Protein AF-A0A8T6M2Q7-F1 (afdb_monomer)

Structure (mmCIF, N/CA/C/O backbone):
data_AF-A0A8T6M2Q7-F1
#
_entry.id   AF-A0A8T6M2Q7-F1
#
loop_
_atom_site.group_PDB
_atom_site.id
_atom_site.type_symbol
_atom_site.label_atom_id
_atom_site.label_alt_id
_atom_site.label_comp_id
_atom_site.label_asym_id
_atom_site.label_entity_id
_atom_site.label_seq_id
_atom_site.pdbx_PDB_ins_code
_atom_site.Cartn_x
_atom_site.Cartn_y
_atom_site.Cartn_z
_atom_site.occupancy
_atom_site.B_iso_or_equiv
_atom_site.auth_seq_id
_atom_site.auth_comp_id
_atom_site.auth_asym_id
_atom_site.auth_atom_id
_atom_site.pdbx_PDB_model_num
ATOM 1 N N . MET A 1 1 ? -22.811 -17.320 17.010 1.00 44.75 1 MET A N 1
ATOM 2 C CA . MET A 1 1 ? -22.575 -15.892 16.710 1.00 44.75 1 MET A CA 1
ATOM 3 C C . MET A 1 1 ? -21.943 -15.830 15.333 1.00 44.75 1 MET A C 1
ATOM 5 O O . MET A 1 1 ? -21.068 -16.643 15.078 1.00 44.75 1 MET A O 1
ATOM 9 N N . LYS A 1 2 ? -22.442 -14.991 14.417 1.00 48.84 2 LYS A N 1
ATOM 10 C CA . LYS A 1 2 ? -21.746 -14.763 13.144 1.00 48.84 2 LYS A CA 1
ATOM 11 C C . LYS A 1 2 ? -20.583 -13.832 13.458 1.00 48.84 2 LYS A C 1
ATOM 13 O O . LYS A 1 2 ? -20.846 -12.719 13.902 1.00 48.84 2 LYS A O 1
ATOM 18 N N . GLU A 1 3 ? -19.356 -14.304 13.287 1.00 57.84 3 GLU A N 1
ATOM 19 C CA . GLU A 1 3 ? -18.184 -13.432 13.346 1.00 57.84 3 GLU A CA 1
ATOM 20 C C . GLU A 1 3 ? -18.361 -12.311 12.320 1.00 57.84 3 GLU A C 1
ATOM 22 O O . GLU A 1 3 ? -18.807 -12.519 11.184 1.00 57.84 3 GLU A O 1
ATOM 27 N N . THR A 1 4 ? -18.077 -11.093 12.749 1.00 74.12 4 THR A N 1
ATOM 28 C CA . THR A 1 4 ? -18.046 -9.922 11.887 1.00 74.12 4 THR A CA 1
ATOM 29 C C . THR A 1 4 ? -16.879 -10.056 10.907 1.00 74.12 4 THR A C 1
ATOM 31 O O . THR A 1 4 ? -15.850 -10.665 11.197 1.00 74.12 4 THR A O 1
ATOM 34 N N . LYS A 1 5 ? -17.012 -9.454 9.719 1.00 76.25 5 LYS A N 1
ATOM 35 C CA . LYS A 1 5 ? -15.969 -9.455 8.673 1.00 76.25 5 LYS A CA 1
ATOM 36 C C . LYS A 1 5 ? -14.588 -9.029 9.207 1.00 76.25 5 LYS A C 1
ATOM 38 O O . LYS A 1 5 ? -13.578 -9.472 8.672 1.00 76.25 5 LYS A O 1
ATOM 43 N N . PHE A 1 6 ? -14.548 -8.176 10.232 1.00 79.62 6 PHE A N 1
ATOM 44 C CA . PHE A 1 6 ? -13.311 -7.699 10.845 1.00 79.62 6 PHE A CA 1
ATOM 45 C C . PHE A 1 6 ? -12.661 -8.721 11.785 1.00 79.62 6 PHE A C 1
ATOM 47 O O . PHE A 1 6 ? -11.447 -8.880 11.746 1.00 79.62 6 PHE A O 1
ATOM 54 N N . GLU A 1 7 ? -13.446 -9.457 12.573 1.00 80.75 7 GLU A N 1
ATOM 55 C CA . GLU A 1 7 ? -12.928 -10.504 13.469 1.00 80.75 7 GLU A CA 1
ATOM 56 C C . GLU A 1 7 ? -12.221 -11.612 12.682 1.00 80.75 7 GLU A C 1
ATOM 58 O O . GLU A 1 7 ? -11.134 -12.038 13.063 1.00 80.75 7 GLU A O 1
ATOM 63 N N . ILE A 1 8 ? -12.776 -11.993 11.526 1.00 79.94 8 ILE A N 1
ATOM 64 C CA . ILE A 1 8 ? -12.146 -12.957 10.612 1.00 79.94 8 ILE A CA 1
ATOM 65 C C . ILE A 1 8 ? -10.788 -12.433 10.122 1.00 79.94 8 ILE A C 1
ATOM 67 O O . ILE A 1 8 ? -9.818 -13.183 10.067 1.00 79.94 8 ILE A O 1
ATOM 71 N N . LEU A 1 9 ? -10.701 -11.141 9.787 1.00 81.00 9 LEU A N 1
ATOM 72 C CA . LEU A 1 9 ? -9.445 -10.531 9.346 1.00 81.00 9 LEU A CA 1
ATOM 73 C C . LEU A 1 9 ? -8.412 -10.474 10.475 1.00 81.00 9 LEU A C 1
ATOM 75 O O . LEU A 1 9 ? -7.251 -10.756 10.220 1.00 81.00 9 LEU A O 1
ATOM 79 N N . LEU A 1 10 ? -8.817 -10.143 11.704 1.00 81.12 10 LEU A N 1
ATOM 80 C CA . LEU A 1 10 ? -7.924 -10.104 12.870 1.00 81.12 10 LEU A CA 1
ATOM 81 C C . LEU A 1 10 ? -7.426 -11.491 13.301 1.00 81.12 10 LEU A C 1
ATOM 83 O O . LEU A 1 10 ? -6.333 -11.605 13.861 1.00 81.12 10 LEU A O 1
ATOM 87 N N . ALA A 1 11 ? -8.221 -12.538 13.069 1.00 79.06 11 ALA A N 1
ATOM 88 C CA . ALA A 1 11 ? -7.831 -13.911 13.369 1.00 79.06 11 ALA A CA 1
ATOM 89 C C . ALA A 1 11 ? -6.671 -14.393 12.477 1.00 79.06 11 ALA A C 1
ATOM 91 O O . ALA A 1 11 ? -5.855 -15.214 12.912 1.00 79.06 11 ALA A O 1
ATOM 92 N N . ASP A 1 12 ? -6.558 -13.855 11.258 1.00 77.75 12 ASP A N 1
ATOM 93 C CA . ASP A 1 12 ? -5.452 -14.159 10.359 1.00 77.75 12 ASP A CA 1
ATOM 94 C C . ASP A 1 12 ? -4.121 -13.591 10.879 1.00 77.75 12 ASP A C 1
ATOM 96 O O . ASP A 1 12 ? -4.007 -12.482 11.407 1.00 77.75 12 ASP A O 1
ATOM 100 N N . LYS A 1 13 ? -3.052 -14.374 10.713 1.00 71.06 13 LYS A N 1
ATOM 101 C CA . LYS A 1 13 ? -1.687 -13.872 10.916 1.00 71.06 13 LYS A CA 1
ATOM 102 C C . LYS A 1 13 ? -1.252 -13.067 9.696 1.00 71.06 13 LYS A C 1
ATOM 104 O O . LYS A 1 13 ? -1.647 -13.391 8.571 1.00 71.06 13 LYS A O 1
ATOM 109 N N . GLU A 1 14 ? -0.371 -12.087 9.918 1.00 72.44 14 GLU A N 1
ATOM 110 C CA . GLU A 1 14 ? 0.345 -11.444 8.817 1.00 72.44 14 GLU A CA 1
ATOM 111 C C . GLU A 1 14 ? 0.962 -12.502 7.917 1.00 72.44 14 GLU A C 1
ATOM 113 O O . GLU A 1 14 ? 1.585 -13.473 8.361 1.00 72.44 14 GLU A O 1
ATOM 118 N N . ASN A 1 15 ? 0.738 -12.323 6.628 1.00 78.25 15 ASN A N 1
ATOM 119 C CA . ASN A 1 15 ? 1.146 -13.287 5.635 1.00 78.25 15 ASN A CA 1
ATOM 120 C C . ASN A 1 15 ? 1.497 -12.560 4.334 1.00 78.25 15 ASN A C 1
ATOM 122 O O . ASN A 1 15 ? 1.645 -11.335 4.278 1.00 78.25 15 ASN A O 1
ATOM 126 N N . LYS A 1 16 ? 1.658 -13.328 3.258 1.00 78.62 16 LYS A N 1
ATOM 127 C CA . LYS A 1 16 ? 2.028 -12.774 1.952 1.00 78.62 16 LYS A CA 1
ATOM 128 C C . LYS 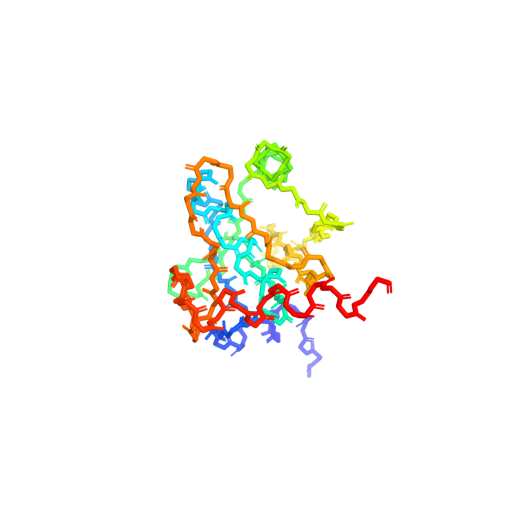A 1 16 ? 0.999 -11.781 1.399 1.00 78.62 16 LYS A C 1
ATOM 130 O O . LYS A 1 16 ? 1.390 -10.938 0.602 1.00 78.62 16 LYS A O 1
ATOM 135 N N . GLY A 1 17 ? -0.264 -11.864 1.818 1.00 86.69 17 GLY A N 1
ATOM 136 C CA . GLY A 1 17 ? -1.380 -11.046 1.341 1.00 86.69 17 GLY A CA 1
ATOM 137 C C . GLY A 1 17 ? -2.055 -10.180 2.410 1.00 86.69 17 GLY A C 1
ATOM 138 O O . GLY A 1 17 ? -3.098 -9.605 2.111 1.00 86.69 17 GLY A O 1
ATOM 139 N N . LEU A 1 18 ? -1.509 -10.084 3.626 1.00 90.31 18 LEU A N 1
ATOM 140 C CA . LEU A 1 18 ? -2.095 -9.291 4.710 1.00 90.31 18 LEU A CA 1
ATOM 141 C C . LEU A 1 18 ? -1.008 -8.613 5.549 1.00 90.31 18 LEU A C 1
ATOM 143 O O . LEU A 1 18 ? -0.082 -9.286 6.003 1.00 90.31 18 LEU A O 1
ATOM 147 N N . ASP A 1 19 ? -1.153 -7.304 5.748 1.00 93.44 19 ASP A N 1
ATOM 148 C CA . ASP A 1 19 ? -0.271 -6.453 6.555 1.00 93.44 19 ASP A CA 1
ATOM 149 C C . ASP A 1 19 ? -1.117 -5.622 7.531 1.00 93.44 19 ASP A C 1
ATOM 151 O O . ASP A 1 19 ? -2.108 -5.010 7.113 1.00 93.44 19 ASP A O 1
ATOM 155 N N . PHE A 1 20 ? -0.738 -5.588 8.808 1.00 94.31 20 PHE A N 1
ATOM 156 C CA . PHE A 1 20 ? -1.369 -4.739 9.818 1.00 94.31 20 PHE A CA 1
ATOM 157 C C . PHE A 1 20 ? -0.470 -3.547 10.135 1.00 94.31 20 PHE A C 1
ATOM 159 O O . PHE A 1 20 ? 0.754 -3.670 10.244 1.00 94.31 20 PHE A O 1
ATOM 166 N N . LYS A 1 21 ? -1.073 -2.366 10.263 1.00 95.38 21 LYS A N 1
ATOM 167 C CA . LYS A 1 21 ? -0.384 -1.143 10.679 1.00 95.38 21 LYS A CA 1
ATOM 168 C C . LYS A 1 21 ? -1.299 -0.298 11.552 1.00 95.38 21 LYS A C 1
ATOM 170 O O . LYS A 1 21 ? -2.508 -0.242 11.325 1.00 95.38 21 LYS A O 1
ATOM 175 N N . LEU A 1 22 ? -0.720 0.418 12.510 1.00 95.25 22 LEU A N 1
ATOM 176 C CA . LEU A 1 22 ? -1.488 1.356 13.325 1.00 95.25 22 LEU A CA 1
ATOM 177 C C . LEU A 1 22 ? -1.922 2.561 12.481 1.00 95.25 22 LEU A C 1
ATOM 179 O O . LEU A 1 22 ? -3.094 2.908 12.460 1.00 95.25 22 LEU A O 1
ATOM 183 N N . ASP A 1 23 ? -0.991 3.125 11.715 1.00 95.62 23 ASP A N 1
ATOM 184 C CA . ASP A 1 23 ? -1.219 4.190 10.735 1.00 95.62 23 ASP A CA 1
ATOM 185 C C . ASP A 1 23 ? -0.274 3.989 9.535 1.00 95.62 23 ASP A C 1
ATOM 187 O O . ASP A 1 23 ? 0.581 3.094 9.534 1.00 95.62 23 ASP A O 1
ATOM 191 N N . LEU A 1 24 ? -0.417 4.808 8.494 1.00 95.69 24 LEU A N 1
ATOM 192 C CA . LEU A 1 24 ? 0.485 4.802 7.352 1.00 95.69 24 LEU A CA 1
ATOM 193 C C . LEU A 1 24 ? 1.928 5.064 7.802 1.00 95.69 24 LEU A C 1
ATOM 195 O O . LEU A 1 24 ? 2.199 6.105 8.414 1.00 95.69 24 LEU A O 1
ATOM 199 N N . PRO A 1 25 ? 2.879 4.184 7.437 1.00 94.56 25 PRO A N 1
ATOM 200 C CA . PRO A 1 25 ? 4.288 4.468 7.638 1.00 94.56 25 PRO A CA 1
ATOM 201 C C . PRO A 1 25 ? 4.728 5.650 6.757 1.00 94.56 25 PRO A C 1
ATOM 203 O O . PRO A 1 25 ? 3.934 6.299 6.068 1.00 94.56 25 PRO A O 1
ATOM 206 N N . ASP A 1 26 ? 6.028 5.944 6.753 1.00 96.00 26 ASP A N 1
ATOM 207 C CA . ASP A 1 26 ? 6.573 6.952 5.846 1.00 96.00 26 ASP A CA 1
ATOM 208 C C . ASP A 1 26 ? 6.230 6.662 4.367 1.00 96.00 26 ASP A C 1
ATOM 210 O O . ASP A 1 26 ? 5.890 5.538 3.971 1.00 96.00 26 ASP A O 1
ATOM 214 N N . SER A 1 27 ? 6.275 7.713 3.546 1.00 97.56 27 SER A N 1
ATOM 215 C CA . SER A 1 27 ? 5.819 7.669 2.154 1.00 97.56 27 SER A CA 1
ATOM 216 C C . SER A 1 27 ? 6.540 6.605 1.327 1.00 97.56 27 SER A C 1
ATOM 218 O O . SER A 1 27 ? 5.912 5.925 0.517 1.00 97.56 27 SER A O 1
ATOM 220 N N . GLU A 1 28 ? 7.842 6.423 1.552 1.00 96.69 28 GLU A N 1
ATOM 221 C CA . GLU A 1 28 ? 8.643 5.440 0.825 1.00 96.69 28 GLU A CA 1
ATOM 222 C C . GLU A 1 28 ? 8.282 4.008 1.233 1.00 96.69 28 GLU A C 1
ATOM 224 O O . GLU A 1 28 ? 8.112 3.151 0.361 1.00 96.69 28 GLU A O 1
ATOM 229 N N . LYS A 1 29 ? 8.122 3.731 2.533 1.00 97.00 29 LYS A N 1
ATOM 230 C CA . LYS A 1 29 ? 7.696 2.411 3.021 1.00 97.00 29 LYS A CA 1
ATOM 231 C C . LYS A 1 29 ? 6.287 2.069 2.563 1.00 97.00 29 LYS A C 1
ATOM 233 O O . LYS A 1 29 ? 6.055 0.943 2.133 1.00 97.00 29 LYS A O 1
ATOM 238 N N . THR A 1 30 ? 5.374 3.037 2.593 1.00 98.19 30 THR A N 1
ATOM 239 C CA . THR A 1 30 ? 4.008 2.865 2.082 1.00 98.19 30 THR A CA 1
ATOM 240 C C . THR A 1 30 ? 4.031 2.507 0.594 1.00 98.19 30 THR A C 1
ATOM 242 O O . THR A 1 30 ? 3.440 1.507 0.185 1.00 98.19 30 THR A O 1
ATOM 245 N N . ALA A 1 31 ? 4.775 3.263 -0.220 1.00 98.31 31 ALA A N 1
ATOM 246 C CA . ALA A 1 31 ? 4.925 2.984 -1.647 1.00 98.31 31 ALA A CA 1
ATOM 247 C C . ALA A 1 31 ? 5.599 1.625 -1.915 1.00 98.31 31 ALA A C 1
ATOM 249 O O . ALA A 1 31 ? 5.171 0.875 -2.795 1.00 98.31 31 ALA A O 1
ATOM 250 N N . SER A 1 32 ? 6.622 1.277 -1.132 1.00 98.06 32 SER A N 1
ATOM 251 C CA . SER A 1 32 ? 7.320 -0.012 -1.220 1.00 98.06 32 SER A CA 1
ATOM 252 C C . SER A 1 32 ? 6.385 -1.177 -0.916 1.00 98.06 32 SER A C 1
ATOM 254 O O . SER A 1 32 ? 6.382 -2.167 -1.640 1.00 98.06 32 SER A O 1
ATOM 256 N N . LEU A 1 33 ? 5.553 -1.048 0.118 1.00 97.75 33 LEU A N 1
ATOM 257 C CA . LEU A 1 33 ? 4.570 -2.058 0.493 1.00 97.75 33 LEU A CA 1
ATOM 258 C C . LEU A 1 33 ? 3.528 -2.271 -0.612 1.00 97.75 33 LEU A C 1
ATOM 260 O O . LEU A 1 33 ? 3.274 -3.409 -1.008 1.00 97.75 33 LEU A O 1
ATOM 264 N N . VAL A 1 34 ? 2.964 -1.187 -1.150 1.00 98.25 34 VAL A N 1
ATOM 265 C CA . VAL A 1 34 ? 1.958 -1.269 -2.219 1.00 98.25 34 VAL A CA 1
ATOM 266 C C . VAL A 1 34 ? 2.547 -1.852 -3.500 1.00 98.25 34 VAL A C 1
ATOM 268 O O . VAL A 1 34 ? 1.994 -2.808 -4.039 1.00 98.25 34 VAL A O 1
ATOM 271 N N . THR A 1 35 ? 3.692 -1.349 -3.967 1.00 98.19 35 THR A N 1
ATOM 272 C CA . THR A 1 35 ? 4.347 -1.895 -5.171 1.00 98.19 35 THR A CA 1
ATOM 273 C C . THR A 1 35 ? 4.731 -3.364 -4.998 1.00 98.19 35 THR A C 1
ATOM 275 O O . THR A 1 35 ? 4.551 -4.147 -5.928 1.00 98.19 35 THR A O 1
ATOM 278 N N . ALA A 1 36 ? 5.151 -3.781 -3.798 1.00 97.81 36 ALA A N 1
ATOM 279 C CA . ALA A 1 36 ? 5.427 -5.183 -3.506 1.00 97.81 36 ALA A CA 1
ATOM 280 C C . ALA A 1 36 ? 4.182 -6.075 -3.599 1.00 97.81 36 ALA A C 1
ATOM 282 O O . ALA A 1 36 ? 4.287 -7.194 -4.103 1.00 97.81 36 ALA A O 1
ATOM 283 N N . PHE A 1 37 ? 3.006 -5.606 -3.167 1.00 97.81 37 PHE A N 1
ATOM 284 C CA . PHE A 1 37 ? 1.754 -6.345 -3.366 1.00 97.81 37 PHE A CA 1
ATOM 285 C C . PHE A 1 37 ? 1.410 -6.506 -4.848 1.00 97.81 37 PHE A C 1
ATOM 287 O O . PHE A 1 37 ? 1.103 -7.622 -5.274 1.00 97.81 37 PHE A O 1
ATOM 294 N N . TYR A 1 38 ? 1.528 -5.429 -5.628 1.00 97.94 38 TYR A N 1
ATOM 295 C CA . TYR A 1 38 ? 1.248 -5.442 -7.066 1.00 97.94 38 TYR A CA 1
ATOM 296 C C . TYR A 1 38 ? 2.207 -6.359 -7.832 1.00 97.94 38 TYR A C 1
ATOM 298 O O . TYR A 1 38 ? 1.767 -7.093 -8.711 1.00 97.94 38 TYR A O 1
ATOM 306 N N . ASN A 1 39 ? 3.488 -6.376 -7.456 1.00 97.56 39 ASN A N 1
ATOM 307 C CA . ASN A 1 39 ? 4.494 -7.289 -8.008 1.00 97.56 39 ASN A CA 1
ATOM 308 C C . ASN A 1 39 ? 4.347 -8.738 -7.529 1.00 97.56 39 ASN A C 1
ATOM 310 O O . ASN A 1 39 ? 5.039 -9.616 -8.026 1.00 97.56 39 ASN A O 1
ATOM 314 N N . SER A 1 40 ? 3.499 -9.006 -6.537 1.00 95.06 40 SER A N 1
ATOM 315 C CA . SER A 1 40 ? 3.359 -10.340 -5.955 1.00 95.06 40 SER A CA 1
ATOM 316 C C . SER A 1 40 ? 1.982 -10.923 -6.284 1.00 95.06 40 SER A C 1
ATOM 318 O O . SER A 1 40 ? 1.647 -11.144 -7.445 1.00 95.06 40 SER A O 1
ATOM 320 N N . ARG A 1 41 ? 1.169 -11.232 -5.271 1.00 93.06 41 ARG A N 1
ATOM 321 C CA . ARG A 1 41 ? -0.137 -11.892 -5.433 1.00 93.06 41 ARG A CA 1
ATOM 322 C C . ARG A 1 41 ? -1.308 -10.959 -5.113 1.00 93.06 41 ARG A C 1
ATOM 324 O O . ARG A 1 41 ? -2.424 -11.440 -4.941 1.00 93.06 41 ARG A O 1
ATOM 331 N N . GLY A 1 42 ? -1.0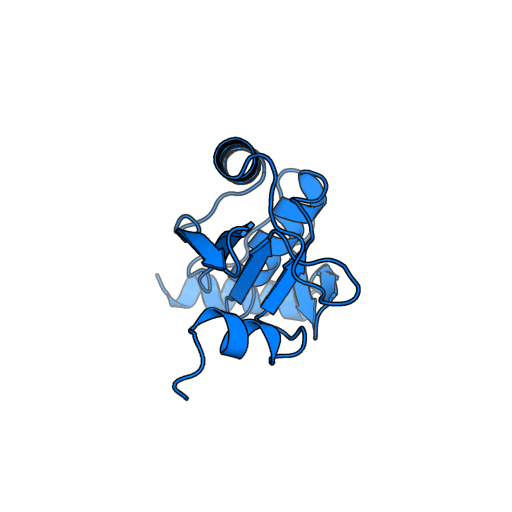51 -9.656 -4.998 1.00 95.69 42 GLY A N 1
ATOM 332 C CA . GLY A 1 42 ? -1.952 -8.724 -4.330 1.00 95.69 42 GLY A CA 1
ATOM 333 C C . GLY A 1 42 ? -1.991 -8.947 -2.816 1.00 95.69 42 GLY A C 1
ATOM 334 O O . GLY A 1 42 ? -1.242 -9.758 -2.262 1.00 95.69 42 GLY A O 1
ATOM 335 N N . GLY A 1 43 ? -2.864 -8.214 -2.136 1.00 95.62 43 GLY A N 1
ATOM 336 C CA . GLY A 1 43 ? -3.051 -8.307 -0.697 1.00 95.62 43 GLY A CA 1
ATOM 337 C C . GLY A 1 43 ? -3.875 -7.164 -0.125 1.00 95.62 43 GLY A C 1
ATOM 338 O O . GLY A 1 43 ? -4.523 -6.407 -0.848 1.00 95.62 43 GLY A O 1
ATOM 339 N N . LYS A 1 44 ? -3.866 -7.062 1.201 1.00 96.19 44 LYS A N 1
ATOM 340 C CA . LYS A 1 44 ? -4.591 -6.047 1.956 1.00 96.19 44 LYS A CA 1
ATOM 341 C C . LYS A 1 44 ? -3.692 -5.427 3.012 1.00 96.19 44 LYS A C 1
ATOM 343 O O . LYS A 1 44 ? -2.897 -6.127 3.637 1.00 96.19 44 LYS A O 1
ATOM 348 N N . ILE A 1 45 ? -3.871 -4.132 3.230 1.00 96.69 45 ILE A N 1
ATOM 349 C CA . ILE A 1 45 ? -3.292 -3.406 4.360 1.00 96.69 45 ILE A CA 1
ATOM 350 C C . ILE A 1 45 ? -4.451 -2.999 5.260 1.00 96.69 45 ILE A C 1
ATOM 352 O O . ILE A 1 45 ? -5.402 -2.378 4.784 1.00 96.69 45 ILE A O 1
ATOM 356 N N . ILE A 1 46 ? -4.383 -3.358 6.537 1.00 96.19 46 ILE A N 1
ATOM 357 C CA . ILE A 1 46 ? -5.369 -2.962 7.541 1.00 96.19 46 ILE A CA 1
ATOM 358 C C . ILE A 1 46 ? -4.730 -1.913 8.445 1.00 96.19 46 ILE A C 1
ATOM 360 O O . ILE A 1 46 ? -3.736 -2.192 9.112 1.00 96.19 46 ILE A O 1
ATOM 364 N N . LEU A 1 47 ? -5.308 -0.713 8.441 1.00 97.44 47 LEU A N 1
ATOM 365 C CA . LEU A 1 47 ? -4.885 0.421 9.257 1.00 97.44 47 LEU A CA 1
ATOM 366 C C . LEU A 1 47 ? -5.751 0.542 10.517 1.00 97.44 47 LEU A C 1
ATOM 368 O O . LEU A 1 47 ? -6.961 0.315 10.450 1.00 97.44 47 LEU A O 1
ATOM 372 N N . GLY A 1 48 ? -5.140 0.941 11.633 1.00 96.25 48 GLY A N 1
ATOM 373 C CA . GLY A 1 48 ? -5.756 1.034 12.961 1.00 96.25 48 GLY A CA 1
ATOM 374 C C . GLY A 1 48 ? -5.456 -0.161 13.875 1.00 96.25 48 GLY A C 1
ATOM 375 O O . GLY A 1 48 ? -6.100 -0.310 14.912 1.00 96.25 48 GLY A O 1
ATOM 376 N N . VAL A 1 49 ? -4.514 -1.034 13.509 1.00 95.19 49 VAL A N 1
ATOM 377 C CA . VAL A 1 49 ? -4.129 -2.218 14.299 1.00 95.19 49 VAL A CA 1
ATOM 378 C C . VAL A 1 49 ? -2.660 -2.108 14.691 1.00 95.19 49 VAL A C 1
ATOM 380 O O . VAL A 1 49 ? -1.812 -1.931 13.823 1.00 95.19 49 VAL A O 1
ATOM 383 N N . ASP A 1 50 ? -2.348 -2.198 15.981 1.00 92.81 50 ASP A N 1
ATOM 384 C CA . ASP A 1 50 ? -0.965 -2.071 16.453 1.00 92.81 50 ASP A CA 1
ATOM 385 C C . ASP A 1 50 ? -0.094 -3.305 16.129 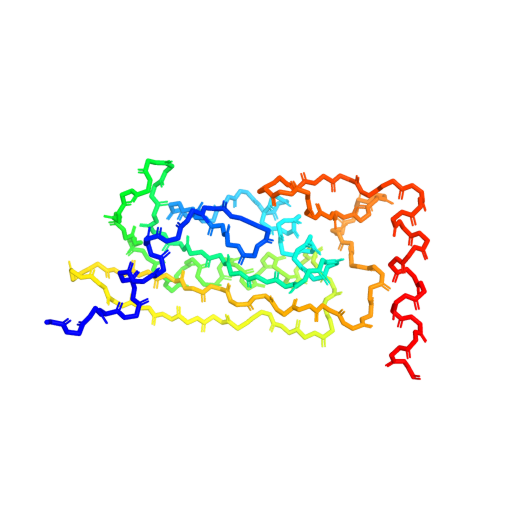1.00 92.81 50 ASP A C 1
ATOM 387 O O . ASP A 1 50 ? -0.577 -4.343 15.667 1.00 92.81 50 ASP A O 1
ATOM 391 N N . ASP A 1 51 ? 1.208 -3.210 16.408 1.00 87.38 51 ASP A N 1
ATOM 392 C CA . ASP A 1 51 ? 2.166 -4.299 16.163 1.00 87.38 51 ASP A CA 1
ATOM 393 C C . ASP A 1 51 ? 1.893 -5.552 17.027 1.00 87.38 51 ASP A C 1
ATOM 395 O O . ASP A 1 51 ? 2.317 -6.658 16.685 1.00 87.38 51 ASP A O 1
ATOM 399 N N . ASN A 1 52 ? 1.142 -5.410 18.127 1.00 87.56 52 ASN A N 1
ATOM 400 C CA . ASN A 1 52 ? 0.680 -6.517 18.972 1.00 87.56 52 ASN A CA 1
ATOM 401 C C . ASN A 1 52 ? -0.646 -7.124 18.477 1.00 87.56 52 ASN A C 1
ATOM 403 O O . ASN A 1 52 ? -1.204 -8.012 19.133 1.00 87.56 52 ASN A O 1
ATOM 407 N N . ARG A 1 53 ? -1.145 -6.670 17.320 1.00 86.69 53 ARG A N 1
ATOM 408 C CA . ARG A 1 53 ? -2.431 -7.039 16.713 1.00 86.69 53 ARG A CA 1
ATOM 409 C C . ARG A 1 53 ? -3.648 -6.660 17.558 1.00 86.69 53 ARG A C 1
ATOM 411 O O . ARG A 1 53 ? -4.687 -7.314 17.482 1.00 86.69 53 ARG A O 1
ATOM 418 N N . GLN A 1 54 ? -3.531 -5.606 18.358 1.00 90.88 54 GLN A N 1
ATOM 419 C CA . GLN A 1 54 ? -4.650 -5.013 19.076 1.00 90.88 54 GLN A CA 1
ATOM 420 C C . GLN A 1 54 ? -5.368 -3.995 18.178 1.00 90.88 54 GLN A C 1
ATOM 422 O O . GLN A 1 54 ? -4.717 -3.133 17.580 1.00 90.88 54 GLN A O 1
ATOM 427 N N . PRO A 1 55 ? -6.706 -4.060 18.062 1.00 93.88 55 PRO A N 1
ATOM 428 C CA . PRO A 1 55 ? -7.482 -3.027 17.387 1.00 93.88 55 PRO A CA 1
ATOM 429 C C . PRO A 1 55 ? -7.471 -1.738 18.217 1.00 93.88 55 PRO A C 1
ATOM 431 O O . PRO A 1 55 ? -8.008 -1.718 19.322 1.00 93.88 55 PRO A O 1
ATOM 434 N N . VAL A 1 56 ? -6.874 -0.676 17.677 1.00 95.88 56 VAL A N 1
ATOM 435 C CA . VAL A 1 56 ? -6.766 0.645 18.327 1.00 95.88 56 VAL A CA 1
ATOM 436 C C . VAL A 1 56 ? -7.630 1.692 17.617 1.00 95.88 56 VAL A C 1
ATOM 438 O O . VAL A 1 56 ? -8.169 2.592 18.255 1.00 95.88 56 VAL A O 1
ATOM 441 N N . GLY A 1 57 ? -7.805 1.548 16.302 1.00 96.06 57 GLY A N 1
ATOM 442 C CA . GLY A 1 57 ? -8.517 2.497 15.453 1.00 96.06 57 GLY A CA 1
ATOM 443 C C . GLY A 1 57 ? -7.654 3.664 14.967 1.00 96.06 57 GLY A C 1
ATOM 444 O O . GLY A 1 57 ? -6.515 3.853 15.388 1.00 96.06 57 GLY A O 1
ATOM 445 N N . LEU A 1 58 ? -8.212 4.435 14.038 1.00 97.06 58 LEU A N 1
ATOM 446 C CA . LEU A 1 58 ? -7.635 5.644 13.461 1.00 97.06 58 LEU A CA 1
ATOM 447 C C . LEU A 1 58 ? -8.362 6.879 13.994 1.00 97.06 58 LEU A C 1
ATOM 449 O O . LEU A 1 58 ? -9.590 6.933 13.978 1.00 97.06 58 LEU A O 1
ATOM 453 N N . GLU A 1 59 ? -7.605 7.906 14.379 1.00 95.62 59 GLU A N 1
ATOM 454 C CA . GLU A 1 59 ? -8.176 9.182 14.834 1.00 95.62 59 GLU A CA 1
ATOM 455 C C . GLU A 1 59 ? -8.787 9.999 13.684 1.00 95.62 59 GLU A C 1
ATOM 457 O O . GLU A 1 59 ? -9.828 10.630 13.850 1.00 95.62 59 GLU A O 1
ATOM 462 N N . ASN A 1 60 ? -8.151 9.988 12.506 1.00 96.75 60 ASN A N 1
ATOM 463 C CA . ASN A 1 60 ? -8.606 10.723 11.322 1.00 96.75 60 ASN A CA 1
ATOM 464 C C . ASN A 1 60 ? -8.520 9.858 10.048 1.00 96.75 60 ASN A C 1
ATOM 466 O O . ASN A 1 60 ? -7.616 10.051 9.227 1.00 96.75 60 ASN A O 1
ATOM 470 N N . PRO A 1 61 ? -9.465 8.919 9.849 1.00 96.75 61 PRO A N 1
ATOM 471 C CA . PRO A 1 61 ? -9.472 8.028 8.690 1.00 96.75 61 PRO A CA 1
ATOM 472 C C . PRO A 1 61 ? -9.433 8.775 7.348 1.00 96.75 61 PRO A C 1
ATOM 474 O O . PRO A 1 61 ? -8.727 8.378 6.426 1.00 96.75 61 PRO A O 1
ATOM 477 N N . GLN A 1 62 ? -10.165 9.880 7.219 1.00 97.69 62 GLN A N 1
ATOM 478 C CA . GLN A 1 62 ? -10.232 10.660 5.981 1.00 97.69 62 GLN A CA 1
ATOM 479 C C . GLN A 1 62 ? -8.888 11.327 5.666 1.00 97.69 62 GLN A C 1
ATOM 481 O O . GLN A 1 62 ? -8.448 11.330 4.518 1.00 97.69 62 GLN A O 1
ATOM 486 N N . GLY A 1 63 ? -8.199 11.853 6.682 1.00 98.12 63 GLY A N 1
ATOM 487 C CA . GLY A 1 63 ? -6.844 12.382 6.526 1.00 98.12 63 GLY A CA 1
ATOM 488 C C . GLY A 1 63 ? -5.841 11.302 6.114 1.00 98.12 63 GLY A C 1
ATOM 489 O O . GLY A 1 63 ? -5.014 11.534 5.228 1.00 98.12 63 GLY A O 1
ATOM 490 N N . THR A 1 64 ? -5.945 10.110 6.706 1.00 98.19 64 THR A N 1
ATOM 491 C CA . THR A 1 64 ? -5.123 8.947 6.348 1.00 98.19 64 THR A CA 1
ATOM 492 C C . THR A 1 64 ? -5.373 8.508 4.901 1.00 98.19 64 THR A C 1
ATOM 494 O O . THR A 1 64 ? -4.414 8.336 4.150 1.00 98.19 64 THR A O 1
ATOM 497 N N . GLU A 1 65 ? -6.632 8.399 4.464 1.00 98.19 65 GLU A N 1
ATOM 498 C CA . GLU A 1 65 ? -6.995 8.112 3.066 1.00 98.19 65 GLU A CA 1
ATOM 499 C C . GLU A 1 65 ? -6.377 9.134 2.106 1.00 98.19 65 GLU A C 1
ATOM 501 O O . GLU A 1 65 ? -5.679 8.758 1.161 1.00 98.19 65 GLU A O 1
ATOM 506 N N . HIS A 1 66 ? -6.540 10.425 2.398 1.00 98.25 66 HIS A N 1
ATOM 507 C CA . HIS A 1 66 ? -6.006 11.488 1.557 1.00 98.25 66 HIS A CA 1
ATOM 508 C C . HIS A 1 66 ? -4.478 11.407 1.429 1.00 98.25 66 HIS A C 1
ATOM 510 O O . HIS A 1 66 ? -3.926 11.496 0.327 1.00 98.25 66 HIS A O 1
ATOM 516 N N . LYS A 1 67 ? -3.783 11.189 2.553 1.00 98.31 67 LYS A N 1
ATOM 517 C CA . LYS A 1 67 ? -2.325 11.016 2.596 1.00 98.31 67 LYS A CA 1
ATOM 518 C C . LYS A 1 67 ? -1.886 9.794 1.786 1.00 98.31 67 LYS A C 1
ATOM 520 O O . LYS A 1 67 ? -0.930 9.895 1.017 1.00 98.31 67 LYS A O 1
ATOM 525 N N . PHE A 1 68 ? -2.584 8.664 1.909 1.00 98.50 68 PHE A N 1
ATOM 526 C CA . PHE A 1 68 ? -2.306 7.468 1.111 1.00 98.50 68 PHE A CA 1
ATOM 527 C C . PHE A 1 68 ? -2.423 7.760 -0.387 1.00 98.50 68 PHE A C 1
ATOM 529 O O . PHE A 1 68 ? -1.483 7.502 -1.140 1.00 98.50 68 PHE A O 1
ATOM 536 N N . THR A 1 69 ? -3.531 8.370 -0.810 1.00 97.88 69 THR A N 1
ATOM 537 C CA . THR A 1 69 ? -3.782 8.721 -2.212 1.00 97.88 69 THR A CA 1
ATOM 538 C C . THR A 1 69 ? -2.677 9.625 -2.773 1.00 97.88 69 THR A C 1
ATOM 540 O O . THR A 1 69 ? -2.181 9.391 -3.879 1.00 97.88 69 THR A O 1
ATOM 543 N N . GLN A 1 70 ? -2.210 10.615 -2.005 1.00 98.25 70 GLN A N 1
ATOM 544 C CA . GLN A 1 70 ? -1.078 11.460 -2.401 1.00 98.25 70 GLN A CA 1
ATOM 545 C C . GLN A 1 70 ? 0.229 10.670 -2.554 1.00 98.25 70 GLN A C 1
ATOM 547 O O . GLN A 1 70 ? 0.951 10.861 -3.537 1.00 98.25 70 GLN A O 1
ATOM 552 N N . ILE A 1 71 ? 0.532 9.773 -1.608 1.00 98.44 71 ILE A N 1
ATOM 553 C CA . ILE A 1 71 ? 1.732 8.930 -1.659 1.00 98.44 71 ILE A CA 1
ATOM 554 C C . ILE A 1 71 ? 1.712 8.069 -2.921 1.00 98.44 71 ILE A C 1
ATOM 556 O O . ILE A 1 71 ? 2.676 8.096 -3.685 1.00 98.44 71 ILE A O 1
ATOM 560 N N . ILE A 1 72 ? 0.617 7.349 -3.176 1.00 97.75 72 ILE A N 1
ATOM 561 C CA . ILE A 1 72 ? 0.526 6.431 -4.316 1.00 97.75 72 ILE A CA 1
ATOM 562 C C . ILE A 1 72 ? 0.633 7.180 -5.640 1.00 97.75 72 ILE A C 1
ATOM 564 O O . ILE A 1 72 ? 1.420 6.777 -6.493 1.00 97.75 72 ILE A O 1
ATOM 568 N N . ARG A 1 73 ? -0.046 8.321 -5.795 1.00 96.69 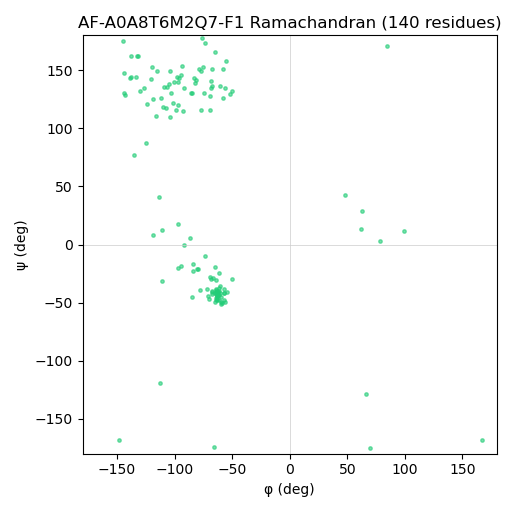73 ARG A N 1
ATOM 569 C CA . ARG A 1 73 ? 0.055 9.127 -7.023 1.00 96.69 73 ARG A CA 1
ATOM 570 C C . ARG A 1 73 ? 1.451 9.698 -7.268 1.00 96.69 73 ARG A C 1
ATOM 572 O O . ARG A 1 73 ? 1.821 9.923 -8.419 1.00 96.69 73 ARG A O 1
ATOM 579 N N . HIS A 1 74 ? 2.209 9.989 -6.212 1.00 97.44 74 HIS A N 1
ATOM 580 C CA . HIS A 1 74 ? 3.543 10.571 -6.345 1.00 97.44 74 HIS A CA 1
ATOM 581 C C . HIS A 1 74 ? 4.631 9.517 -6.575 1.00 97.44 74 HIS A C 1
ATOM 583 O O . HIS A 1 74 ? 5.521 9.707 -7.414 1.00 97.44 74 HIS A O 1
ATOM 589 N N . TRP A 1 75 ? 4.583 8.441 -5.790 1.00 97.88 75 TRP A N 1
ATOM 590 C CA . TRP A 1 75 ? 5.651 7.452 -5.681 1.00 97.88 75 TRP A CA 1
ATOM 591 C C . TRP A 1 75 ? 5.431 6.218 -6.547 1.00 97.88 75 TRP A C 1
ATOM 593 O O . TRP A 1 75 ? 6.405 5.529 -6.842 1.00 97.88 75 TRP A O 1
ATOM 603 N N . CYS A 1 76 ? 4.202 5.942 -6.977 1.00 96.38 76 CYS A N 1
ATOM 604 C CA . CYS A 1 76 ? 3.862 4.735 -7.720 1.00 96.38 76 CYS A CA 1
ATOM 605 C C . CYS A 1 76 ? 3.293 5.084 -9.102 1.00 96.38 76 CYS A C 1
ATOM 607 O O . CYS A 1 76 ? 2.701 6.139 -9.316 1.00 96.38 76 CYS A O 1
ATOM 609 N N . LYS A 1 77 ? 3.460 4.166 -10.058 1.00 95.31 77 LYS A N 1
ATOM 610 C CA . LYS A 1 77 ? 2.771 4.190 -11.355 1.00 95.31 77 LYS A CA 1
ATOM 611 C C . LYS A 1 77 ? 2.055 2.861 -11.536 1.00 95.31 77 LYS A C 1
ATOM 613 O O . LYS A 1 77 ? 2.653 1.920 -12.046 1.00 95.31 77 LYS A O 1
ATOM 618 N N . LEU A 1 78 ? 0.830 2.777 -11.035 1.00 96.31 78 LEU A N 1
ATOM 619 C CA . LEU A 1 78 ? 0.033 1.552 -11.029 1.00 96.31 78 LEU A CA 1
ATOM 620 C C . LEU A 1 78 ? -0.879 1.504 -12.265 1.00 96.31 78 LEU A C 1
ATOM 622 O O . LEU A 1 78 ? -1.197 2.541 -12.844 1.00 96.31 78 LEU A O 1
ATOM 626 N N . ASP A 1 79 ? -1.254 0.304 -12.704 1.00 94.62 79 ASP A N 1
ATOM 627 C CA . ASP A 1 79 ? -2.214 0.095 -13.801 1.00 94.62 79 ASP A CA 1
ATOM 628 C C . ASP A 1 79 ? -3.670 0.159 -13.325 1.00 94.62 79 ASP A C 1
ATOM 630 O O . ASP A 1 79 ? -4.571 0.415 -14.120 1.00 94.62 79 ASP A O 1
ATOM 634 N N . GLU A 1 80 ? -3.880 -0.081 -12.036 1.00 95.19 80 GLU A N 1
ATOM 635 C CA . GLU A 1 80 ? -5.141 0.030 -11.321 1.00 95.19 80 GLU A CA 1
ATOM 636 C C . GLU A 1 80 ? -4.859 0.693 -9.969 1.00 95.19 80 GLU A C 1
ATOM 638 O O . GLU A 1 80 ? -3.793 0.482 -9.391 1.00 95.19 80 GLU A O 1
ATOM 643 N N . ASP A 1 81 ? -5.777 1.528 -9.483 1.00 96.38 81 ASP A N 1
ATOM 644 C CA . ASP A 1 81 ? -5.626 2.168 -8.177 1.00 96.38 81 ASP A CA 1
ATOM 645 C C . ASP A 1 81 ? -6.051 1.205 -7.049 1.00 96.38 81 ASP A C 1
ATOM 647 O O . ASP A 1 81 ? -7.045 0.486 -7.194 1.00 96.38 81 ASP A O 1
ATOM 651 N N . PRO A 1 82 ? -5.361 1.187 -5.889 1.00 97.69 82 PRO A N 1
ATOM 652 C CA . PRO A 1 82 ? -5.807 0.413 -4.736 1.00 97.69 82 PRO A CA 1
ATOM 653 C C . PRO A 1 82 ? -7.192 0.875 -4.271 1.00 97.69 82 PRO A C 1
ATOM 655 O O . PRO A 1 82 ? -7.449 2.072 -4.133 1.00 97.69 82 PRO A O 1
ATOM 658 N N . ARG A 1 83 ? -8.080 -0.071 -3.957 1.00 97.88 83 ARG A N 1
ATOM 659 C CA . ARG A 1 83 ? -9.415 0.251 -3.440 1.00 97.88 83 ARG A CA 1
ATOM 660 C C . ARG A 1 83 ? -9.359 0.463 -1.932 1.00 97.88 83 ARG A C 1
ATOM 662 O O . ARG A 1 83 ? -8.889 -0.401 -1.200 1.00 97.88 83 ARG A O 1
ATOM 669 N N . ILE A 1 84 ? -9.937 1.561 -1.462 1.00 97.81 84 ILE A N 1
ATOM 670 C CA . ILE A 1 84 ? -9.986 1.921 -0.043 1.00 97.81 84 ILE A CA 1
ATOM 671 C C . ILE A 1 84 ? -11.388 1.627 0.501 1.00 97.81 84 ILE A C 1
ATOM 673 O O . ILE A 1 84 ? -12.396 1.988 -0.103 1.00 97.81 84 ILE A O 1
ATOM 677 N N . GLU A 1 85 ? -11.461 0.925 1.626 1.00 96.94 85 GLU A N 1
ATOM 678 C CA . GLU A 1 85 ? -12.698 0.589 2.330 1.00 96.94 85 GLU A CA 1
ATOM 679 C C . GLU A 1 85 ? -12.609 1.094 3.774 1.00 96.94 85 GLU A C 1
ATOM 681 O O . GLU A 1 85 ? -11.731 0.675 4.524 1.00 96.94 85 GLU A O 1
ATOM 686 N N . PHE A 1 86 ? -13.532 1.971 4.171 1.00 96.25 86 PHE A N 1
ATOM 687 C CA . PHE A 1 86 ? -13.688 2.389 5.564 1.00 96.25 86 PHE A CA 1
ATOM 688 C C . PHE A 1 86 ? -14.508 1.357 6.331 1.00 96.25 86 PHE A C 1
ATOM 690 O O . PHE A 1 86 ? -15.514 0.849 5.828 1.00 96.25 86 PHE A O 1
ATOM 697 N N . MET A 1 87 ? -14.101 1.069 7.561 1.00 93.62 87 MET A N 1
ATOM 698 C CA . MET A 1 87 ? -14.760 0.089 8.412 1.00 93.62 87 MET A CA 1
ATOM 699 C C . MET A 1 87 ? -14.856 0.602 9.844 1.00 93.62 87 MET A C 1
ATOM 701 O O . MET A 1 87 ? -13.929 1.229 10.343 1.00 93.62 87 MET A O 1
ATOM 705 N N . LYS A 1 88 ? -15.965 0.290 10.519 1.00 92.44 88 LYS A N 1
ATOM 706 C CA . LYS A 1 88 ? -16.118 0.489 11.961 1.00 92.44 88 LYS A CA 1
ATOM 707 C C . LYS A 1 88 ? -16.130 -0.853 12.678 1.00 92.44 88 LYS A C 1
ATOM 709 O O . LYS A 1 88 ? -16.832 -1.769 12.252 1.00 92.44 88 LYS A O 1
ATOM 714 N N . TYR A 1 89 ? -15.407 -0.941 13.786 1.00 91.94 89 TYR A N 1
ATOM 715 C CA . TYR A 1 89 ? -15.420 -2.089 14.690 1.00 91.94 89 TYR A CA 1
ATOM 716 C C . TYR A 1 89 ? -15.280 -1.599 16.130 1.00 91.94 89 TYR A C 1
ATOM 718 O O . TYR A 1 89 ? -14.423 -0.771 16.415 1.00 91.94 89 TYR A O 1
ATOM 726 N N . ASN A 1 90 ? -16.145 -2.063 17.036 1.00 91.00 90 ASN A N 1
ATOM 727 C CA . ASN A 1 90 ? -16.178 -1.622 18.439 1.00 91.00 90 ASN A CA 1
ATOM 728 C C . ASN A 1 90 ? -16.153 -0.089 18.613 1.00 91.00 90 ASN A C 1
ATOM 730 O O . ASN A 1 90 ? -15.453 0.438 19.470 1.00 91.00 90 ASN A O 1
ATOM 734 N N . ASN A 1 91 ? -16.925 0.624 17.782 1.00 91.44 91 ASN A N 1
ATOM 735 C CA . ASN A 1 91 ? -16.998 2.091 17.747 1.00 91.44 91 ASN A CA 1
ATOM 736 C C . ASN A 1 91 ? -15.673 2.809 17.400 1.00 91.44 91 ASN A C 1
ATOM 738 O O . ASN A 1 91 ? -15.582 4.024 17.545 1.00 91.44 91 ASN A O 1
ATOM 742 N N . MET A 1 92 ? -14.675 2.074 16.907 1.00 95.38 92 MET A N 1
ATOM 743 C CA . MET A 1 92 ? -13.415 2.593 16.379 1.00 95.38 92 MET A CA 1
ATOM 744 C C . MET A 1 92 ? -13.422 2.533 14.849 1.00 95.38 92 MET A C 1
ATOM 746 O O . MET A 1 92 ? -14.064 1.657 14.258 1.00 95.38 92 MET A O 1
ATOM 750 N N . ASP A 1 93 ? -12.719 3.465 14.210 1.00 96.31 93 ASP A N 1
ATOM 751 C CA . ASP A 1 93 ? -12.617 3.562 12.755 1.00 96.31 93 ASP A CA 1
ATOM 752 C C . ASP A 1 93 ? -11.333 2.905 12.229 1.00 96.31 93 ASP A C 1
ATOM 754 O O . ASP A 1 93 ? -10.264 3.044 12.811 1.00 96.31 93 ASP A O 1
ATOM 758 N N . PHE A 1 94 ? -11.435 2.208 11.102 1.00 97.12 94 PHE A N 1
ATOM 759 C CA . PHE A 1 94 ? -10.348 1.483 10.446 1.00 97.12 94 PHE A CA 1
ATOM 760 C C . PHE A 1 94 ? -10.413 1.703 8.937 1.00 97.12 94 PHE A C 1
ATOM 762 O O . PHE A 1 94 ? -11.459 2.055 8.378 1.00 97.12 94 PHE A O 1
ATOM 769 N N . ILE A 1 95 ? -9.301 1.427 8.259 1.00 97.62 95 ILE A N 1
ATOM 770 C CA . ILE A 1 95 ? -9.235 1.420 6.796 1.00 97.62 95 ILE A CA 1
ATOM 771 C C . ILE A 1 95 ? -8.657 0.094 6.322 1.00 97.62 95 ILE A C 1
ATOM 773 O O . ILE A 1 95 ? -7.635 -0.366 6.825 1.00 97.62 95 ILE A O 1
ATOM 777 N N . ILE A 1 96 ? -9.289 -0.491 5.308 1.00 97.25 96 ILE A N 1
ATOM 778 C CA . ILE A 1 96 ? -8.753 -1.616 4.550 1.00 97.25 96 ILE A CA 1
ATOM 779 C C . ILE A 1 96 ? -8.389 -1.118 3.156 1.00 97.25 96 ILE A C 1
ATOM 781 O O . ILE A 1 96 ? -9.251 -0.687 2.390 1.00 97.25 96 ILE A O 1
ATOM 785 N N . ILE A 1 97 ? -7.110 -1.212 2.817 1.00 98.12 97 ILE A N 1
ATOM 786 C CA . ILE A 1 97 ? -6.597 -0.916 1.482 1.00 98.12 97 ILE A CA 1
ATOM 787 C C . ILE A 1 97 ? -6.443 -2.243 0.752 1.00 98.12 97 ILE A C 1
ATOM 789 O O . ILE A 1 97 ? -5.646 -3.090 1.153 1.00 98.12 97 ILE A O 1
ATOM 793 N N . HIS A 1 98 ? -7.207 -2.429 -0.317 1.00 97.62 98 HIS A N 1
ATOM 794 C CA . HIS A 1 98 ? -7.152 -3.603 -1.179 1.00 97.62 98 HIS A CA 1
ATOM 795 C C . HIS A 1 98 ? -6.196 -3.331 -2.340 1.00 97.62 98 HIS A C 1
ATOM 797 O O . HIS A 1 98 ? -6.458 -2.480 -3.191 1.00 97.62 98 HIS A O 1
ATOM 803 N N . CYS A 1 99 ? -5.095 -4.076 -2.376 1.00 97.75 99 CYS A N 1
ATOM 804 C CA . CYS A 1 99 ? -4.081 -4.009 -3.419 1.00 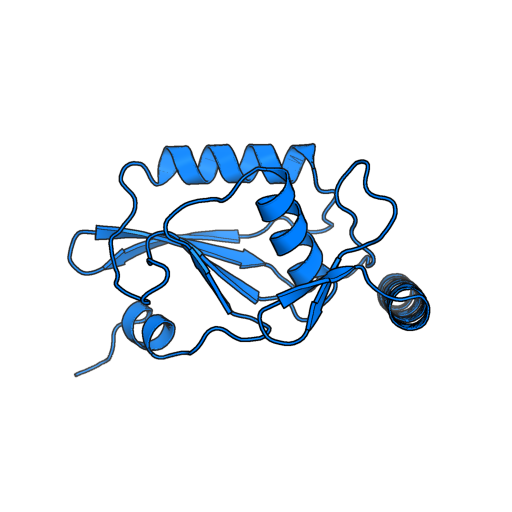97.75 99 CYS A CA 1
ATOM 805 C C . CYS A 1 99 ? -4.235 -5.228 -4.348 1.00 97.75 99 CYS A C 1
ATOM 807 O O . CYS A 1 99 ? -3.939 -6.345 -3.914 1.00 97.75 99 CYS A O 1
ATOM 809 N N . PRO A 1 100 ? -4.694 -5.074 -5.600 1.00 96.69 100 PRO A N 1
ATOM 810 C CA . PRO A 1 100 ? -4.719 -6.179 -6.555 1.00 96.69 100 PRO A CA 1
ATOM 811 C C . PRO A 1 100 ? -3.304 -6.669 -6.911 1.00 96.69 100 PRO A C 1
ATOM 813 O O . PRO A 1 100 ? -2.302 -6.002 -6.644 1.00 96.69 100 PRO A O 1
ATOM 816 N N . LYS A 1 101 ? -3.220 -7.855 -7.533 1.00 96.06 101 LYS A N 1
ATOM 817 C CA . LYS A 1 101 ? -2.032 -8.222 -8.315 1.00 96.06 101 LYS A CA 1
ATOM 818 C C . LYS A 1 101 ? -2.023 -7.330 -9.555 1.00 96.06 101 LYS A C 1
ATOM 820 O O . LYS A 1 101 ? -3.029 -7.265 -10.255 1.00 96.06 101 LYS A O 1
ATOM 825 N N . GLY A 1 102 ? -0.908 -6.660 -9.817 1.00 96.06 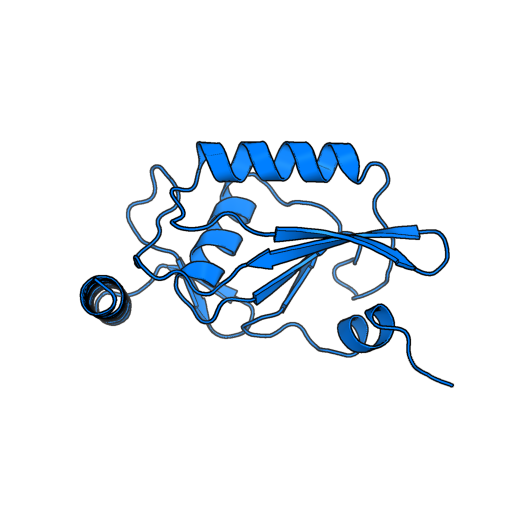102 GLY A N 1
ATOM 826 C CA . GLY A 1 102 ? -0.794 -5.805 -10.989 1.00 96.06 102 GLY A CA 1
ATOM 827 C C . GLY A 1 102 ? -0.574 -6.619 -12.264 1.00 96.06 102 GLY A C 1
ATOM 828 O O . GLY A 1 102 ? 0.040 -7.687 -12.227 1.00 96.06 102 GLY A O 1
ATOM 829 N N . ARG A 1 103 ? -1.068 -6.110 -13.395 1.00 95.19 103 ARG A N 1
ATOM 830 C CA . ARG A 1 103 ? -0.975 -6.789 -14.701 1.00 95.19 103 ARG A CA 1
ATOM 831 C C . ARG A 1 103 ? 0.228 -6.363 -15.533 1.00 95.19 103 ARG A C 1
ATOM 833 O O . ARG A 1 103 ? 0.606 -7.059 -16.461 1.00 95.19 103 ARG A O 1
ATOM 840 N N . LYS A 1 104 ? 0.835 -5.219 -15.215 1.00 95.75 104 LYS A N 1
ATOM 841 C CA . LYS A 1 104 ? 1.945 -4.600 -15.961 1.00 95.75 104 LYS A CA 1
ATOM 842 C C . LYS A 1 104 ? 3.236 -4.585 -15.147 1.00 95.75 104 LYS A C 1
ATOM 844 O O . LYS A 1 104 ? 3.951 -3.584 -15.118 1.00 95.75 104 LYS A O 1
ATOM 849 N N . THR A 1 105 ? 3.506 -5.675 -14.434 1.00 95.56 105 THR A N 1
ATOM 850 C CA . THR A 1 105 ? 4.728 -5.821 -13.639 1.00 95.56 105 THR A CA 1
ATOM 851 C C . THR A 1 105 ? 5.987 -5.677 -14.511 1.00 95.56 105 THR A C 1
ATOM 853 O O . THR A 1 105 ? 5.963 -6.046 -15.686 1.00 95.56 105 THR A O 1
ATOM 856 N N . PRO A 1 106 ? 7.117 -5.200 -13.955 1.00 97.62 106 PRO A N 1
ATOM 857 C CA . PRO A 1 106 ? 7.305 -4.760 -12.572 1.00 97.62 106 PRO A CA 1
ATOM 858 C C . PRO A 1 106 ? 6.870 -3.309 -12.298 1.00 97.62 106 PRO A C 1
ATOM 860 O O . PRO A 1 106 ? 7.130 -2.392 -13.074 1.00 97.62 106 PRO A O 1
ATOM 863 N N . TYR A 1 107 ? 6.304 -3.091 -11.111 1.00 97.94 107 TYR A N 1
ATOM 864 C CA . TYR A 1 107 ? 6.031 -1.782 -10.522 1.00 97.94 107 TYR A CA 1
ATOM 865 C C . TYR A 1 107 ? 7.202 -1.337 -9.648 1.00 97.94 107 TYR A C 1
ATOM 867 O O . TYR A 1 107 ? 7.701 -2.095 -8.812 1.00 97.94 107 TYR A O 1
ATOM 875 N N . PHE A 1 108 ? 7.606 -0.080 -9.804 1.00 97.94 108 PHE A N 1
ATOM 876 C CA . PHE A 1 108 ? 8.710 0.520 -9.060 1.00 97.94 108 PHE A CA 1
ATOM 877 C C . PHE A 1 108 ? 8.219 1.645 -8.162 1.00 97.94 108 PHE A C 1
ATOM 879 O O . PHE A 1 108 ? 7.305 2.393 -8.517 1.00 97.94 108 PHE A O 1
ATOM 886 N N . VAL A 1 109 ? 8.911 1.816 -7.038 1.00 98.19 109 VAL A N 1
ATOM 887 C CA . VAL A 1 109 ? 8.873 3.070 -6.288 1.00 98.19 109 VAL A CA 1
ATOM 888 C C . VAL A 1 109 ? 9.710 4.098 -7.045 1.00 98.19 109 VAL A C 1
ATOM 890 O O . VAL A 1 109 ? 10.849 3.831 -7.437 1.00 98.19 109 VAL A O 1
ATOM 893 N N . ARG A 1 110 ? 9.153 5.288 -7.262 1.00 97.12 110 ARG A N 1
ATOM 894 C CA . ARG A 1 110 ? 9.817 6.385 -7.968 1.00 97.12 110 ARG A CA 1
ATOM 895 C C . ARG A 1 110 ? 11.197 6.664 -7.368 1.00 97.12 110 ARG A C 1
ATOM 897 O O . ARG A 1 110 ? 11.338 6.847 -6.164 1.00 97.12 110 ARG A O 1
ATOM 904 N N . GLY A 1 111 ? 12.209 6.730 -8.232 1.00 96.25 111 GLY A N 1
ATOM 905 C CA . GLY A 1 111 ? 13.591 7.008 -7.832 1.00 96.25 111 GLY A CA 1
ATOM 906 C C . GLY A 1 111 ? 14.337 5.815 -7.226 1.00 96.25 111 GLY A C 1
ATOM 907 O O . GLY A 1 111 ? 15.487 5.983 -6.829 1.00 96.25 111 GLY A O 1
ATOM 908 N N . LYS A 1 112 ? 13.731 4.620 -7.162 1.00 96.62 112 LYS A N 1
ATOM 909 C CA . LYS A 1 112 ? 14.413 3.394 -6.728 1.00 96.62 112 LYS A CA 1
ATOM 910 C C . LYS A 1 112 ? 14.827 2.536 -7.929 1.00 96.62 112 LYS A C 1
ATOM 912 O O . LYS A 1 112 ? 14.062 2.429 -8.886 1.00 96.62 112 LYS A O 1
ATOM 917 N N . PRO A 1 113 ? 16.024 1.924 -7.888 1.00 94.19 113 PRO A N 1
ATOM 918 C CA . PRO A 1 113 ? 16.562 1.176 -9.023 1.00 94.19 113 PRO A CA 1
ATOM 919 C C . PRO A 1 113 ? 15.997 -0.247 -9.142 1.00 94.19 113 PRO A C 1
ATOM 921 O O . PRO A 1 113 ? 16.066 -0.836 -10.216 1.00 94.19 113 PRO A O 1
ATOM 924 N N . ALA A 1 114 ? 15.456 -0.801 -8.056 1.00 95.81 114 ALA A N 1
ATOM 925 C CA . ALA A 1 114 ? 14.950 -2.167 -7.996 1.00 95.81 114 ALA A CA 1
ATOM 926 C C . ALA A 1 114 ? 13.454 -2.180 -7.638 1.00 95.81 114 ALA A C 1
ATOM 928 O O . ALA A 1 114 ? 13.014 -1.354 -6.826 1.00 95.81 114 ALA A O 1
ATOM 929 N N . PRO A 1 115 ? 12.660 -3.094 -8.227 1.00 97.75 115 PRO A N 1
ATOM 930 C CA . PRO A 1 115 ? 11.291 -3.304 -7.799 1.00 97.75 115 PRO A CA 1
ATOM 931 C C . PRO A 1 115 ? 11.276 -4.083 -6.481 1.00 97.75 115 PRO A C 1
ATOM 933 O O . PRO A 1 115 ? 12.181 -4.866 -6.181 1.00 97.75 115 PRO A O 1
ATOM 936 N N . LYS A 1 116 ? 10.223 -3.873 -5.693 1.00 97.94 116 LYS A N 1
ATOM 937 C CA . LYS A 1 116 ? 10.010 -4.580 -4.429 1.00 97.94 116 LYS A CA 1
ATOM 938 C C . LYS A 1 116 ? 9.116 -5.802 -4.641 1.00 97.94 116 LYS A C 1
ATOM 940 O O . LYS A 1 116 ? 8.187 -5.739 -5.444 1.00 97.94 116 LYS A O 1
ATOM 945 N N . VAL A 1 117 ? 9.353 -6.876 -3.893 1.00 96.88 117 VAL A N 1
ATOM 946 C CA . VAL A 1 117 ? 8.528 -8.100 -3.856 1.00 96.88 117 VAL A CA 1
ATOM 947 C C . VAL A 1 117 ? 8.257 -8.524 -2.411 1.00 96.88 117 VAL A C 1
ATOM 949 O O . VAL A 1 117 ? 8.943 -8.075 -1.488 1.00 96.88 117 VAL A O 1
ATOM 952 N N . ARG A 1 118 ? 7.241 -9.375 -2.196 1.00 93.12 118 ARG A N 1
ATOM 953 C CA . ARG A 1 118 ? 6.940 -9.946 -0.873 1.00 93.12 118 ARG A CA 1
ATOM 954 C C . ARG A 1 118 ? 7.451 -11.377 -0.734 1.00 93.12 118 ARG A C 1
ATOM 956 O O . ARG A 1 118 ? 6.986 -12.283 -1.428 1.00 93.12 118 ARG A O 1
ATOM 963 N N . ILE A 1 119 ? 8.309 -11.602 0.261 1.00 89.44 119 ILE A N 1
ATOM 964 C CA . ILE A 1 119 ? 8.691 -12.939 0.732 1.00 89.44 119 ILE A CA 1
ATOM 965 C C . ILE A 1 119 ? 8.213 -13.100 2.175 1.00 89.44 119 ILE A C 1
ATOM 967 O O . ILE A 1 119 ? 8.708 -12.456 3.094 1.00 89.44 119 ILE A O 1
ATOM 971 N N . GLY A 1 120 ? 7.215 -13.964 2.376 1.00 87.69 120 GLY A N 1
ATOM 972 C CA . GLY A 1 120 ? 6.544 -14.077 3.674 1.00 87.69 120 GLY A CA 1
ATOM 973 C C . GLY A 1 120 ? 5.783 -12.788 3.992 1.00 87.69 120 GLY A C 1
ATOM 974 O O . GLY A 1 120 ? 5.015 -12.322 3.155 1.00 87.69 120 GLY A O 1
ATOM 975 N N . SER A 1 121 ? 5.998 -12.214 5.173 1.00 86.38 121 SER A N 1
ATOM 976 C CA . SER A 1 121 ? 5.471 -10.894 5.552 1.00 86.38 121 SER A CA 1
ATOM 977 C C . SER A 1 121 ? 6.432 -9.739 5.232 1.00 86.38 121 SER A C 1
ATOM 979 O O . SER A 1 121 ? 6.111 -8.584 5.489 1.00 86.38 121 SER A O 1
ATOM 981 N N . SER A 1 122 ? 7.611 -10.016 4.664 1.00 91.50 122 SER A N 1
ATOM 982 C CA . SER A 1 122 ? 8.646 -9.006 4.430 1.00 91.50 122 SER A CA 1
ATOM 983 C C . SER A 1 122 ? 8.607 -8.441 3.012 1.00 91.50 122 SER A C 1
ATOM 985 O O . SER A 1 122 ? 8.387 -9.166 2.041 1.00 91.50 122 SER A O 1
ATOM 987 N N . VAL A 1 123 ? 8.887 -7.141 2.902 1.00 96.25 123 VAL A N 1
ATOM 988 C CA . VAL A 1 123 ? 9.099 -6.428 1.636 1.00 96.25 123 VAL A CA 1
ATOM 989 C C . VAL A 1 123 ? 10.598 -6.329 1.376 1.00 96.25 123 VAL A C 1
ATOM 991 O O . VAL A 1 123 ? 11.321 -5.741 2.179 1.00 96.25 123 VAL A O 1
ATOM 994 N N . ILE A 1 124 ? 11.062 -6.884 0.259 1.00 96.62 124 ILE A N 1
ATOM 995 C CA . ILE A 1 124 ? 12.485 -6.924 -0.102 1.00 96.62 124 ILE A CA 1
ATOM 996 C C . ILE A 1 124 ? 12.708 -6.472 -1.547 1.00 96.62 124 ILE A C 1
ATOM 998 O O . ILE A 1 124 ? 11.767 -6.430 -2.340 1.00 96.62 124 ILE A O 1
ATOM 1002 N N . ASP A 1 125 ? 13.947 -6.116 -1.883 1.00 97.81 125 ASP A N 1
ATOM 1003 C CA . ASP A 1 125 ? 14.341 -5.892 -3.276 1.00 97.81 125 ASP A CA 1
ATOM 1004 C C . ASP A 1 125 ? 14.329 -7.208 -4.051 1.00 97.81 125 ASP A C 1
ATOM 1006 O O . ASP A 1 125 ? 14.837 -8.221 -3.569 1.00 97.81 125 ASP A O 1
ATOM 1010 N N . ALA A 1 126 ? 13.759 -7.170 -5.254 1.00 97.25 126 ALA A N 1
ATOM 1011 C CA . ALA A 1 126 ? 13.752 -8.313 -6.148 1.00 97.25 126 ALA A CA 1
ATOM 1012 C C . ALA A 1 126 ? 15.171 -8.625 -6.646 1.00 97.25 126 ALA A C 1
ATOM 1014 O O . ALA A 1 126 ? 15.914 -7.727 -7.059 1.00 97.25 126 ALA A O 1
ATOM 1015 N N . ASN A 1 127 ? 15.534 -9.905 -6.655 1.00 96.50 127 ASN A N 1
ATOM 1016 C CA . ASN A 1 127 ? 16.760 -10.376 -7.292 1.00 96.50 127 ASN A CA 1
ATOM 1017 C C . ASN A 1 127 ? 16.618 -10.418 -8.830 1.00 96.50 127 ASN A C 1
ATOM 1019 O O . ASN A 1 127 ? 15.572 -10.102 -9.399 1.00 96.50 127 ASN A O 1
ATOM 1023 N N . ARG A 1 128 ? 17.693 -10.789 -9.537 1.00 96.38 128 ARG A N 1
ATOM 1024 C CA . ARG A 1 128 ? 17.726 -10.759 -11.012 1.00 96.38 128 ARG A CA 1
ATOM 1025 C C . ARG A 1 128 ? 16.701 -11.708 -11.629 1.00 96.38 128 ARG A C 1
ATOM 1027 O O . ARG A 1 128 ? 16.075 -11.363 -12.630 1.00 96.38 128 ARG A O 1
ATOM 1034 N N . GLU A 1 129 ? 16.539 -12.884 -11.041 1.00 96.44 129 GLU A N 1
ATOM 1035 C CA . GLU A 1 129 ? 15.619 -13.921 -11.491 1.00 96.44 129 GLU A CA 1
ATOM 1036 C C . GLU A 1 129 ? 14.159 -13.480 -11.309 1.00 96.44 129 GLU A C 1
ATOM 1038 O O . GLU A 1 129 ? 13.346 -13.634 -12.224 1.00 96.44 129 GLU A O 1
ATOM 1043 N N . GLU A 1 130 ? 13.841 -12.866 -10.168 1.00 96.88 130 GLU A N 1
ATOM 1044 C CA . GLU A 1 130 ? 12.530 -12.291 -9.858 1.00 96.88 130 GLU A CA 1
ATOM 1045 C C . GLU A 1 130 ? 12.204 -11.126 -10.792 1.00 96.88 130 GLU A C 1
ATOM 1047 O O . GLU A 1 130 ? 11.124 -11.101 -11.376 1.00 96.88 130 GLU A O 1
ATOM 1052 N N . ILE A 1 131 ? 13.151 -10.208 -11.020 1.00 97.25 131 ILE A N 1
ATOM 1053 C CA . ILE A 1 131 ? 12.985 -9.108 -11.981 1.00 97.25 131 ILE A CA 1
ATOM 1054 C C . ILE A 1 131 ? 12.665 -9.660 -13.375 1.00 97.25 131 ILE A C 1
ATOM 1056 O O . ILE A 1 131 ? 11.715 -9.207 -14.014 1.00 97.25 131 ILE A O 1
ATOM 1060 N N . ALA A 1 132 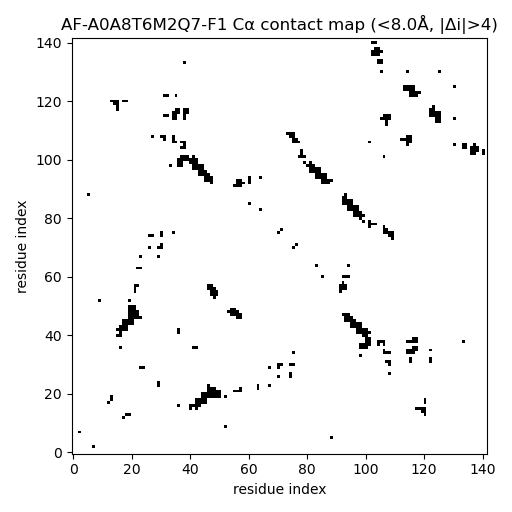? 13.419 -10.658 -13.844 1.00 96.50 132 ALA A N 1
ATOM 1061 C CA . ALA A 1 132 ? 13.166 -11.283 -15.138 1.00 96.50 132 ALA A CA 1
ATOM 1062 C C . ALA A 1 132 ? 11.780 -11.951 -15.202 1.00 96.50 132 ALA A C 1
ATOM 1064 O O . ALA A 1 132 ? 11.121 -11.885 -16.239 1.00 96.50 132 ALA A O 1
ATOM 1065 N N . SER A 1 133 ? 11.319 -12.571 -14.108 1.00 95.50 133 SER A N 1
ATOM 1066 C CA . SER A 1 133 ? 9.963 -13.129 -14.024 1.0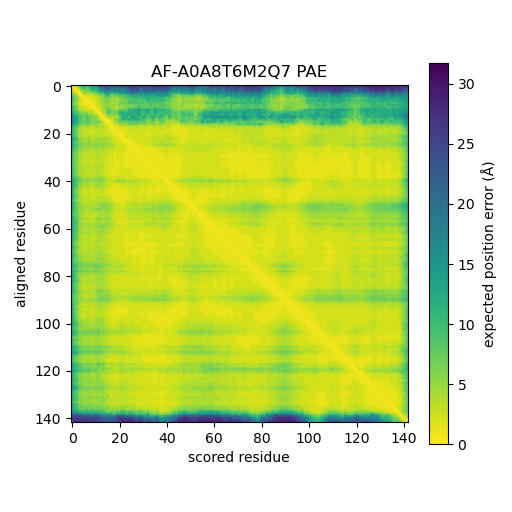0 95.50 133 SER A CA 1
ATOM 1067 C C . SER A 1 133 ? 8.893 -12.047 -14.114 1.00 95.50 133 SER A C 1
ATOM 1069 O O . SER A 1 133 ? 7.987 -12.169 -14.932 1.00 95.50 133 SER A O 1
ATOM 1071 N N . LEU A 1 134 ? 9.038 -10.961 -13.349 1.00 96.69 134 LEU A N 1
ATOM 1072 C CA . LEU A 1 134 ? 8.089 -9.846 -13.336 1.00 96.69 134 LEU A CA 1
ATOM 1073 C C . LEU A 1 134 ? 7.903 -9.238 -14.728 1.00 96.69 134 LEU A C 1
ATOM 1075 O O . LEU A 1 134 ? 6.770 -8.972 -15.121 1.00 96.69 134 LEU A O 1
ATOM 1079 N N . TYR A 1 135 ? 8.987 -9.063 -15.491 1.00 96.19 135 TYR A N 1
ATOM 1080 C CA . TYR A 1 135 ? 8.891 -8.576 -16.869 1.00 96.19 135 TYR A CA 1
ATOM 1081 C C . TYR A 1 135 ? 8.149 -9.552 -17.786 1.00 96.19 135 TYR A C 1
ATOM 1083 O O . TYR A 1 135 ? 7.327 -9.113 -18.585 1.00 96.19 135 TYR A O 1
ATOM 1091 N N . ARG A 1 136 ? 8.398 -10.864 -17.662 1.00 94.31 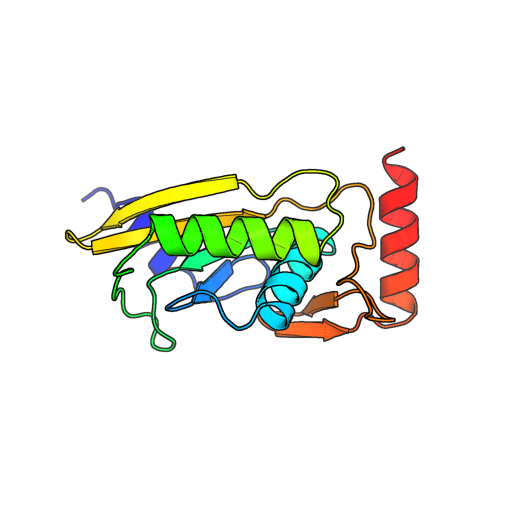136 ARG A N 1
ATOM 1092 C CA . ARG A 1 136 ? 7.679 -11.880 -18.451 1.00 94.31 136 ARG A CA 1
ATOM 1093 C C . ARG A 1 136 ? 6.190 -11.908 -18.123 1.00 94.31 136 ARG A C 1
ATOM 1095 O O . ARG A 1 136 ? 5.370 -11.999 -19.034 1.00 94.31 136 ARG A O 1
ATOM 1102 N N . GLU A 1 137 ? 5.844 -11.827 -16.841 1.00 92.44 137 GLU A N 1
ATOM 1103 C CA . GLU A 1 137 ? 4.453 -11.784 -16.382 1.00 92.44 137 GLU A CA 1
ATOM 1104 C C . GLU A 1 137 ? 3.731 -10.554 -16.942 1.00 92.44 137 GLU A C 1
ATOM 1106 O O . GLU A 1 137 ? 2.676 -10.699 -17.552 1.00 92.44 137 GLU A O 1
ATOM 1111 N N . GLY A 1 138 ? 4.344 -9.370 -16.844 1.00 89.25 138 GLY A N 1
ATOM 1112 C CA . GLY A 1 138 ? 3.736 -8.128 -17.326 1.00 89.25 138 GLY A CA 1
ATOM 1113 C C . GLY A 1 138 ? 3.618 -8.030 -18.848 1.00 89.25 138 GLY A C 1
ATOM 1114 O O . GLY A 1 138 ? 2.711 -7.372 -19.351 1.00 89.25 138 GLY A O 1
ATOM 1115 N N . SER A 1 139 ? 4.503 -8.700 -19.596 1.00 82.00 139 SER A N 1
ATOM 1116 C CA . SER A 1 139 ? 4.417 -8.773 -21.061 1.00 82.00 139 SER A CA 1
ATOM 1117 C C . SER A 1 139 ? 3.395 -9.790 -21.573 1.00 82.00 139 SER A C 1
ATOM 1119 O O . SER A 1 139 ? 2.988 -9.700 -22.725 1.00 82.00 139 SER A O 1
ATOM 1121 N N . SER A 1 140 ? 3.012 -10.773 -20.751 1.00 66.50 140 SER A N 1
ATOM 1122 C CA . SER A 1 140 ? 2.113 -11.862 -21.170 1.00 66.50 140 SER A CA 1
ATOM 1123 C C . SER A 1 140 ? 0.630 -11.485 -21.090 1.00 66.50 140 SER A C 1
ATOM 1125 O O . SER A 1 140 ? -0.201 -12.158 -21.688 1.00 66.50 140 SER A O 1
ATOM 1127 N N . GLU A 1 141 ? 0.300 -10.417 -20.361 1.00 54.91 141 GLU A N 1
ATOM 1128 C CA . GLU A 1 141 ? -1.063 -9.894 -20.172 1.00 54.91 141 GLU A CA 1
ATOM 1129 C C . GLU A 1 141 ? -1.385 -8.718 -21.129 1.00 54.91 141 GLU A C 1
ATOM 1131 O O . GLU A 1 141 ? -2.310 -7.945 -20.872 1.00 54.91 141 GLU A O 1
ATOM 1136 N N . SER A 1 142 ? -0.600 -8.545 -22.206 1.00 45.75 142 SER A N 1
ATOM 1137 C CA . SER A 1 142 ? -0.763 -7.488 -23.228 1.00 45.75 142 SER A CA 1
ATOM 1138 C C . SER A 1 142 ? -1.441 -7.977 -24.504 1.00 45.75 142 SER A C 1
ATOM 1140 O O . SER A 1 142 ? -1.131 -9.107 -24.939 1.00 45.75 142 SER A O 1
#

Foldseek 3Di:
DPDDPVNVLLVDDQWQAEAEEQADDDLQVLQLVLLQLQLEAWHKYKYQAHPVSHRRADPCVPVRVVVSVVSCVVFWDAPDAWDWDWDDDPNGIMIMTTRHHGQQDNIGGPPDPFHWHDDINDIDGDDPVSRVVRNVRNVVSD

pLDDT: mean 92.14, std 10.25, range [44.75, 98.5]

Nearest PDB structures (foldseek):
  2kyy-assembly1_A  TM=7.544E-01  e=6.682E-06  Nitrosomonas europaea
  2hnk-assembly2_B-2  TM=4.384E-01  e=2.492E+00  Leptospira interrogans
  2ch0-assembly1_A  TM=3.514E-01  e=1.601E+00  Homo sapiens
  1jw3-assembly1_A  TM=3.172E-01  e=3.879E+00  Methanothermobacter thermautotrophicus
  8qqs-assembly1_B  TM=3.838E-01  e=5.667E+00  Escherichia coli

Solvent-accessible surface area (backbone atoms only — not comparable to full-atom values): 7830 Å² total; per-residue (Å²): 130,85,78,52,80,61,56,59,58,66,71,52,71,74,32,68,45,36,46,72,29,43,60,88,62,58,62,66,60,46,30,41,51,53,27,9,23,23,50,51,81,7,32,36,39,37,35,10,21,39,98,87,70,46,84,71,32,40,95,52,61,68,60,51,51,53,52,48,54,53,36,42,68,69,31,40,75,71,96,65,80,68,48,78,42,82,46,75,57,96,94,29,39,34,40,39,38,39,34,59,52,50,60,68,24,64,32,44,38,66,96,50,96,56,36,32,27,57,60,57,75,44,78,42,74,49,52,74,69,53,49,55,47,31,42,53,55,19,61,67,73,108

Sequence (142 aa):
MKETKFEILLADKENKGLDFKLDLPDSEKTASLVTAFYNSRGGKIILGVDDNRQPVGLENPQGTEHKFTQIIRHWCKLDEDPRIEFMKYNNMDFIIIHCPKGRKTPYFVRGKPAPKVRIGSSVIDANREEIASLYREGSSES

Secondary structure (DSSP, 8-state):
----HHHHHHHSPPBTTEEEESS---HHHHHHHHHHHHTTT-EEEEESB-TT--B---S-HHHHHHHHHHHHHHH---SSPPEEEEEEETTEEEEEEEEPPPSSPPP--TT-SS-EEEETTEEEE--HHHHHHHHHHHHHT-

Mean predicted aligned error: 4.37 Å

Radius of gyration: 15.38 Å; Cα contacts (8 Å, |Δi|>4): 264; chains: 1; bounding box: 40×28×42 Å